Protein AF-A0AAE1D831-F1 (afdb_monomer_lite)

pLDDT: mean 83.82, std 13.06, range [39.62, 95.56]

Radius of gyration: 13.33 Å; chains: 1; bounding box: 35×36×27 Å

Sequence (88 aa):
MESLCVIISHPHGKYKHVTVGEMKGSTEEIFGLTKLYNADTCCGSSGAPVIFPRRRGDLKGWVPIMFAHSQGLENGLNRSAIGASRSY

Organism: NCBI:txid231223

Secondary structure (DSSP, 8-state):
--EEEEEEE--TTSPPEEEEEEEEEEEEETTEEEEEE-----TT-TT-EEEEEEEETTTTEEEEEEEEEEEE-TTS-EEEEEE-----

Foldseek 3Di:
DWWKKWWFFDAPPDDTDIWIWTFPDWDDDPWKIKTKIQTDDDPRQFQTKMWTWDDDVVDPGTDTDIFTWHDADPVNITMTMDGDDPDD

InterPro domains:
  IPR009003 Peptidase S1, PA clan [SSF50494] (4-67)

Structure (mmCIF, N/CA/C/O backbone):
data_AF-A0AAE1D831-F1
#
_entry.id   AF-A0AAE1D831-F1
#
loop_
_atom_site.group_PDB
_atom_site.id
_atom_site.type_symbol
_atom_site.label_atom_id
_atom_site.label_alt_id
_atom_site.label_comp_id
_atom_site.label_asym_id
_atom_site.label_entity_id
_atom_site.label_seq_id
_atom_site.pdbx_PDB_ins_code
_atom_site.Cartn_x
_atom_site.Cartn_y
_atom_site.Cartn_z
_atom_site.occupancy
_atom_site.B_iso_or_equiv
_atom_site.auth_seq_id
_atom_site.auth_comp_id
_atom_site.auth_asym_id
_atom_site.auth_atom_id
_atom_site.pdbx_PDB_model_num
ATOM 1 N N . MET A 1 1 ? 0.529 8.901 13.980 1.00 48.41 1 MET A N 1
ATOM 2 C CA . MET A 1 1 ? -0.846 8.418 13.739 1.00 48.41 1 MET A CA 1
ATOM 3 C C . MET A 1 1 ? -0.720 7.207 12.833 1.00 48.41 1 MET A C 1
ATOM 5 O O . MET A 1 1 ? -0.324 7.374 11.686 1.00 48.41 1 MET A O 1
ATOM 9 N N . GLU A 1 2 ? -0.929 6.005 13.360 1.00 56.69 2 GLU A N 1
ATOM 10 C CA . GLU A 1 2 ? -0.905 4.773 12.562 1.00 56.69 2 GLU A CA 1
ATOM 11 C C . GLU A 1 2 ? -2.107 4.807 11.614 1.00 56.69 2 GLU A C 1
ATOM 13 O O . GLU A 1 2 ? -3.247 4.941 12.055 1.00 56.69 2 GLU A O 1
ATOM 18 N N . SER A 1 3 ? -1.858 4.819 10.303 1.00 84.75 3 SER A N 1
ATOM 19 C CA . SER A 1 3 ? -2.929 4.887 9.305 1.00 84.75 3 SER A CA 1
ATOM 20 C C . SER A 1 3 ? -3.087 3.521 8.654 1.00 84.75 3 SER A C 1
ATOM 22 O O . SER A 1 3 ? -2.132 2.988 8.098 1.00 84.75 3 SER A O 1
ATOM 24 N N . LEU A 1 4 ? -4.291 2.959 8.733 1.00 91.81 4 LEU A N 1
ATOM 25 C CA . LEU A 1 4 ? -4.639 1.663 8.157 1.00 91.81 4 LEU A CA 1
ATOM 26 C C . LEU A 1 4 ? -4.425 1.656 6.634 1.00 91.81 4 LEU A C 1
ATOM 28 O O . LEU A 1 4 ? -4.730 2.634 5.948 1.00 91.81 4 LEU A O 1
ATOM 32 N N . CYS A 1 5 ? -3.940 0.536 6.110 1.00 94.00 5 CYS A N 1
ATOM 33 C CA . CYS A 1 5 ? -3.844 0.242 4.686 1.00 94.00 5 CYS A CA 1
ATOM 34 C C . CYS A 1 5 ? -4.559 -1.082 4.398 1.00 94.00 5 CYS A C 1
ATOM 36 O O . CYS A 1 5 ? -4.368 -2.056 5.121 1.00 94.00 5 CYS A O 1
ATOM 38 N N . VAL A 1 6 ? -5.369 -1.127 3.343 1.00 94.62 6 VAL A N 1
ATOM 39 C CA . VAL A 1 6 ? -6.058 -2.342 2.893 1.00 94.62 6 VAL A CA 1
ATOM 40 C C . VAL A 1 6 ? -5.787 -2.527 1.408 1.00 94.62 6 VAL A C 1
ATOM 42 O O . VAL A 1 6 ? -6.105 -1.639 0.625 1.00 94.62 6 VAL A O 1
ATOM 45 N N . ILE A 1 7 ? -5.241 -3.668 1.000 1.00 93.94 7 ILE A N 1
ATOM 46 C CA . ILE A 1 7 ? -5.085 -4.019 -0.415 1.00 93.94 7 ILE A CA 1
ATOM 47 C C . ILE A 1 7 ? -5.983 -5.204 -0.764 1.00 93.94 7 ILE A C 1
ATOM 49 O O . ILE A 1 7 ? -6.097 -6.169 -0.009 1.00 93.94 7 ILE A O 1
ATOM 53 N N . ILE A 1 8 ? -6.630 -5.123 -1.927 1.00 89.50 8 ILE A N 1
ATOM 54 C CA . ILE A 1 8 ? -7.477 -6.192 -2.465 1.00 89.50 8 ILE A CA 1
ATOM 55 C C . ILE A 1 8 ? -6.791 -6.743 -3.709 1.00 89.50 8 ILE A C 1
ATOM 57 O O . ILE A 1 8 ? -6.893 -6.155 -4.784 1.00 89.50 8 ILE A O 1
ATOM 61 N N . SER A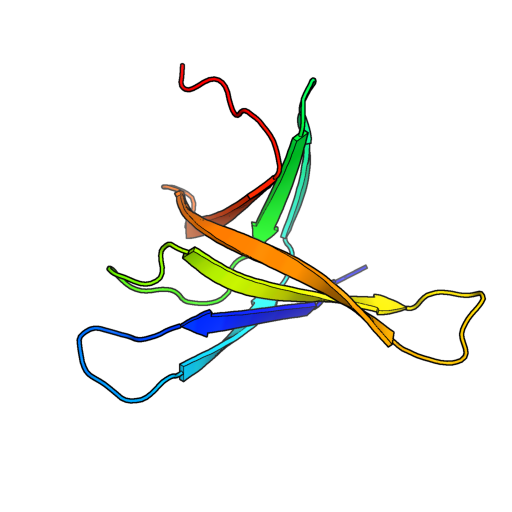 1 9 ? -6.082 -7.862 -3.584 1.00 86.94 9 SER A N 1
ATOM 62 C CA . SER A 1 9 ? -5.284 -8.412 -4.685 1.00 86.94 9 SER A CA 1
ATOM 63 C C . SER A 1 9 ? -5.646 -9.857 -5.024 1.00 86.94 9 SER A C 1
ATOM 65 O O . SER A 1 9 ? -6.409 -10.513 -4.314 1.00 86.94 9 SER A O 1
ATOM 67 N N . HIS A 1 10 ? -5.172 -10.335 -6.174 1.00 79.88 10 HIS A N 1
ATOM 68 C CA . HIS A 1 10 ? -5.479 -11.664 -6.697 1.00 79.88 10 HIS A CA 1
ATOM 69 C C . HIS A 1 10 ? -4.187 -12.482 -6.842 1.00 79.88 10 HIS A C 1
ATOM 71 O O . HIS A 1 10 ? -3.509 -12.373 -7.865 1.00 79.88 10 HIS A O 1
ATOM 77 N N . PRO A 1 11 ? -3.829 -13.293 -5.833 1.00 72.25 11 PRO A N 1
ATOM 78 C CA . PRO A 1 11 ? -2.647 -14.139 -5.911 1.00 72.25 11 PRO A CA 1
ATOM 79 C C . PRO A 1 11 ? -2.840 -15.268 -6.927 1.00 72.25 11 PRO A C 1
ATOM 81 O O . PRO A 1 11 ? -3.560 -16.219 -6.649 1.00 72.25 11 PRO A O 1
ATOM 84 N N . HIS A 1 12 ? -2.176 -15.185 -8.084 1.00 70.81 12 HIS A N 1
ATOM 85 C CA . HIS A 1 12 ? -1.939 -16.290 -9.033 1.00 70.81 12 HIS A CA 1
ATOM 86 C C . HIS A 1 12 ? -3.109 -17.275 -9.253 1.00 70.81 12 HIS A C 1
ATOM 88 O O . HIS A 1 12 ? -2.954 -18.480 -9.056 1.00 70.81 12 HIS A O 1
ATOM 94 N N . GLY A 1 13 ? -4.290 -16.789 -9.647 1.00 70.50 13 GLY A N 1
ATOM 95 C CA . GLY A 1 13 ? -5.438 -17.658 -9.944 1.00 70.50 13 GLY A CA 1
ATOM 96 C C . GLY A 1 13 ? -6.219 -18.145 -8.716 1.00 70.50 13 GLY A C 1
ATOM 97 O O . GLY A 1 13 ? -7.163 -18.918 -8.864 1.00 70.50 13 GLY A O 1
ATOM 98 N N . LYS A 1 14 ? -5.864 -17.703 -7.504 1.00 77.69 14 LYS A N 1
ATOM 99 C CA . LYS A 1 14 ? -6.633 -17.947 -6.269 1.00 77.69 14 LYS A CA 1
ATOM 100 C C . LYS A 1 14 ? -7.767 -16.937 -6.120 1.00 77.69 14 LYS A C 1
ATOM 102 O O . LYS A 1 14 ? -7.836 -15.955 -6.838 1.00 77.69 14 LYS A O 1
ATOM 107 N N . TYR A 1 15 ? -8.660 -17.111 -5.154 1.00 84.94 15 TYR A N 1
ATOM 108 C CA . TYR A 1 15 ? -9.670 -16.087 -4.871 1.00 84.94 15 TYR A CA 1
ATOM 109 C C . TYR A 1 15 ? -9.037 -14.725 -4.539 1.00 84.94 15 TYR A C 1
ATOM 111 O O . TYR A 1 15 ? -7.867 -14.634 -4.165 1.00 84.94 15 TYR A O 1
ATOM 119 N N . LYS A 1 16 ? -9.803 -13.640 -4.702 1.00 84.25 16 LYS A N 1
ATOM 120 C CA . LYS A 1 16 ? -9.348 -12.312 -4.268 1.00 84.25 16 LYS A CA 1
ATOM 121 C C . LYS A 1 16 ? -9.102 -12.343 -2.762 1.00 84.25 16 LYS A C 1
ATOM 123 O O . LYS A 1 16 ? -9.945 -12.828 -2.013 1.00 84.25 16 LYS A O 1
ATOM 128 N N . HIS A 1 17 ? -7.960 -11.825 -2.336 1.00 88.88 17 HIS A N 1
ATOM 129 C CA . HIS A 1 17 ? -7.581 -11.716 -0.937 1.00 88.88 17 HIS A CA 1
ATOM 130 C C . HIS A 1 17 ? -7.580 -10.250 -0.524 1.00 88.88 17 HIS A C 1
ATOM 132 O O . HIS A 1 17 ? -7.167 -9.373 -1.287 1.00 88.88 17 HIS A O 1
ATOM 138 N N . VAL A 1 18 ? -8.033 -10.009 0.701 1.00 92.44 18 VAL A N 1
ATOM 139 C CA . VAL A 1 18 ? -7.902 -8.722 1.372 1.00 92.44 18 VAL A CA 1
ATOM 140 C C . VAL A 1 18 ? -6.792 -8.872 2.394 1.00 92.44 18 VAL A C 1
ATOM 142 O O . VAL A 1 18 ? -6.908 -9.686 3.307 1.00 92.44 18 VAL A O 1
ATOM 145 N N . THR A 1 19 ? -5.720 -8.107 2.234 1.00 94.38 19 THR A N 1
ATOM 146 C CA . THR A 1 19 ? -4.660 -8.014 3.238 1.00 94.38 19 THR A CA 1
ATOM 147 C C . THR A 1 19 ? -4.658 -6.615 3.827 1.00 94.38 19 THR A C 1
ATOM 149 O O . THR A 1 19 ? -4.976 -5.619 3.168 1.00 94.38 19 THR A O 1
ATOM 152 N N . VAL A 1 20 ? -4.363 -6.558 5.118 1.00 95.56 20 VAL A N 1
ATOM 153 C CA . VAL A 1 20 ? -4.397 -5.338 5.915 1.00 95.56 20 VAL A CA 1
ATOM 154 C C . VAL A 1 20 ? -2.994 -5.090 6.433 1.00 95.56 20 VAL A C 1
ATOM 156 O O . VAL A 1 20 ? -2.303 -6.018 6.843 1.00 95.56 20 VAL A O 1
ATOM 159 N N . GLY A 1 21 ? -2.577 -3.837 6.408 1.00 94.81 21 GLY A N 1
ATOM 160 C CA . GLY A 1 21 ? -1.316 -3.405 6.973 1.00 94.81 21 GLY A CA 1
ATOM 161 C C . GLY A 1 21 ? -1.388 -1.951 7.390 1.00 94.81 21 GLY A C 1
ATOM 162 O O . GLY A 1 21 ? -2.457 -1.371 7.591 1.00 94.81 21 GLY A O 1
ATOM 163 N N . GLU A 1 22 ? -0.223 -1.342 7.479 1.00 94.94 22 GLU A N 1
ATOM 164 C CA . GLU A 1 22 ? -0.044 0.012 7.961 1.00 94.94 22 GLU A CA 1
ATOM 165 C C . GLU A 1 22 ? 0.605 0.862 6.881 1.00 94.94 22 GLU A C 1
ATOM 167 O O . GLU A 1 22 ? 1.546 0.445 6.203 1.00 94.94 22 GLU A O 1
ATOM 172 N N . MET A 1 23 ? 0.125 2.091 6.747 1.00 93.62 23 MET A N 1
ATOM 173 C CA . MET A 1 23 ? 0.829 3.138 6.029 1.00 93.62 23 MET A CA 1
ATOM 174 C C . MET A 1 23 ? 2.059 3.532 6.844 1.00 93.62 23 MET A C 1
ATOM 176 O O . MET A 1 23 ? 1.951 3.998 7.978 1.00 93.62 23 MET A O 1
ATOM 180 N N . LYS A 1 24 ? 3.233 3.354 6.246 1.00 94.12 24 LYS A N 1
ATOM 181 C CA . LYS A 1 24 ? 4.527 3.659 6.861 1.00 94.12 24 LYS A CA 1
ATOM 182 C C . LYS A 1 24 ? 5.045 5.042 6.493 1.00 94.12 24 LYS A C 1
ATOM 184 O O . LYS A 1 24 ? 5.878 5.589 7.204 1.00 94.12 24 LYS A O 1
ATOM 189 N N . GLY A 1 25 ? 4.535 5.633 5.416 1.00 90.75 25 GLY A N 1
ATOM 190 C CA . GLY A 1 25 ? 4.906 6.987 5.038 1.00 90.75 25 GLY A CA 1
ATOM 191 C C . GLY A 1 25 ? 4.237 7.463 3.762 1.00 90.75 25 GLY A C 1
ATOM 192 O O . GLY A 1 25 ? 3.530 6.722 3.072 1.00 90.75 25 GLY A O 1
ATOM 193 N N . SER A 1 26 ? 4.481 8.728 3.446 1.00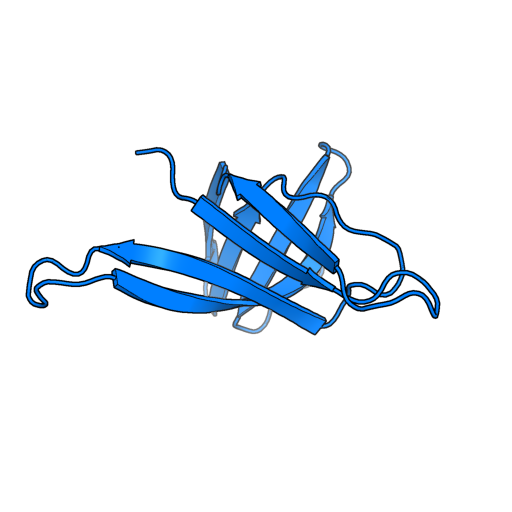 89.81 26 SER A N 1
ATOM 194 C CA . SER A 1 26 ? 4.126 9.296 2.158 1.00 89.81 26 SER A CA 1
ATOM 195 C C . SER A 1 26 ? 5.122 10.345 1.721 1.00 89.81 26 SER A C 1
ATOM 197 O O . SER A 1 26 ? 5.618 11.100 2.553 1.00 89.81 26 SER A O 1
ATOM 199 N N . THR A 1 27 ? 5.340 10.416 0.418 1.00 85.69 27 THR A N 1
ATOM 200 C CA . THR A 1 27 ? 6.241 11.378 -0.203 1.00 85.69 27 THR A CA 1
ATOM 201 C C . THR A 1 27 ? 5.472 12.111 -1.284 1.00 85.69 27 THR A C 1
ATOM 203 O O . THR A 1 27 ? 4.844 11.480 -2.136 1.00 85.69 27 THR A O 1
ATOM 206 N N . GLU A 1 28 ? 5.497 13.437 -1.228 1.00 81.62 28 GLU A N 1
ATOM 207 C CA . GLU A 1 28 ? 5.057 14.272 -2.339 1.00 81.62 28 GLU A CA 1
ATOM 208 C C . GLU A 1 28 ? 6.198 14.334 -3.355 1.00 81.62 28 GLU A C 1
ATOM 210 O O . GLU A 1 28 ? 7.332 14.680 -3.029 1.00 81.62 28 GLU A O 1
ATOM 215 N N . GLU A 1 29 ? 5.907 13.924 -4.581 1.00 74.06 29 GLU A N 1
ATOM 216 C CA . GLU A 1 29 ? 6.797 14.057 -5.725 1.00 74.06 29 GLU A CA 1
ATOM 217 C C . GLU A 1 29 ? 6.352 15.284 -6.534 1.00 74.06 29 GLU A C 1
ATOM 219 O O . GLU A 1 29 ? 5.184 15.665 -6.504 1.00 74.06 29 GLU A O 1
ATOM 224 N N . ILE A 1 30 ? 7.266 15.888 -7.302 1.00 70.38 30 ILE A N 1
ATOM 225 C CA . ILE A 1 30 ? 7.003 17.114 -8.090 1.00 70.38 30 ILE A CA 1
ATOM 226 C C . ILE A 1 30 ? 5.729 16.992 -8.951 1.00 70.38 30 ILE A C 1
ATOM 228 O O . ILE A 1 30 ? 5.027 17.977 -9.164 1.00 70.38 30 ILE A O 1
ATOM 232 N N . PHE A 1 31 ? 5.408 15.779 -9.412 1.00 69.25 31 PHE A N 1
ATOM 233 C CA . PHE A 1 31 ? 4.221 15.489 -10.215 1.00 69.25 31 PHE A CA 1
ATOM 234 C C . PHE A 1 31 ? 3.345 14.378 -9.631 1.00 69.25 31 PHE A C 1
ATOM 236 O O . PHE A 1 31 ? 2.621 13.733 -10.388 1.00 69.25 31 PHE A O 1
ATOM 243 N N . GLY A 1 32 ? 3.410 14.110 -8.322 1.00 76.75 32 GLY A N 1
ATOM 244 C CA . GLY A 1 32 ? 2.684 12.971 -7.774 1.00 76.75 32 GLY A CA 1
ATOM 245 C C . GLY A 1 32 ? 2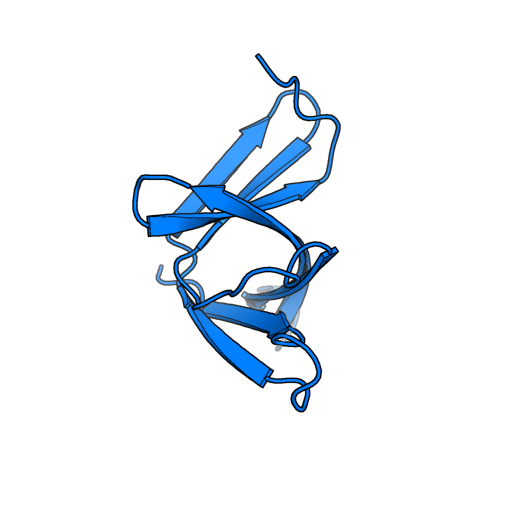.692 12.808 -6.262 1.00 76.75 32 GLY A C 1
ATOM 246 O O . GLY A 1 32 ? 3.284 13.575 -5.514 1.00 76.75 32 GLY A O 1
ATOM 247 N N . LEU A 1 33 ? 2.011 11.763 -5.809 1.00 86.31 33 LEU A N 1
ATOM 248 C CA . LEU A 1 33 ? 1.964 11.364 -4.408 1.00 86.31 33 LEU A CA 1
ATOM 249 C C . LEU A 1 33 ? 2.259 9.872 -4.309 1.00 86.31 33 LEU A C 1
ATOM 251 O O . LEU A 1 33 ? 1.537 9.047 -4.872 1.00 86.31 33 LEU A O 1
ATOM 255 N N . THR A 1 34 ? 3.300 9.546 -3.549 1.00 90.19 34 THR A N 1
ATOM 256 C CA . THR A 1 34 ? 3.678 8.178 -3.212 1.00 90.19 34 THR A CA 1
ATOM 257 C C . THR A 1 34 ? 3.226 7.845 -1.788 1.00 90.19 34 THR A C 1
ATOM 259 O O . THR A 1 34 ? 3.431 8.619 -0.850 1.00 90.19 34 THR A O 1
ATOM 262 N N . LYS A 1 35 ? 2.616 6.671 -1.610 1.00 92.62 35 LYS A N 1
ATOM 263 C CA . LYS A 1 35 ? 2.282 6.057 -0.319 1.00 92.62 35 LYS A CA 1
ATOM 264 C C . LYS A 1 35 ? 3.091 4.780 -0.126 1.00 92.62 35 LYS A C 1
ATOM 266 O O . LYS A 1 35 ? 3.153 3.953 -1.035 1.00 92.62 35 LYS A O 1
ATOM 271 N N . LEU A 1 36 ? 3.661 4.622 1.066 1.00 94.06 36 LEU A N 1
ATOM 272 C CA . LEU A 1 36 ? 4.406 3.437 1.487 1.00 94.06 36 LEU A CA 1
ATOM 273 C C . LEU A 1 36 ? 3.619 2.673 2.550 1.00 94.06 36 LEU A C 1
ATOM 275 O O . LEU A 1 3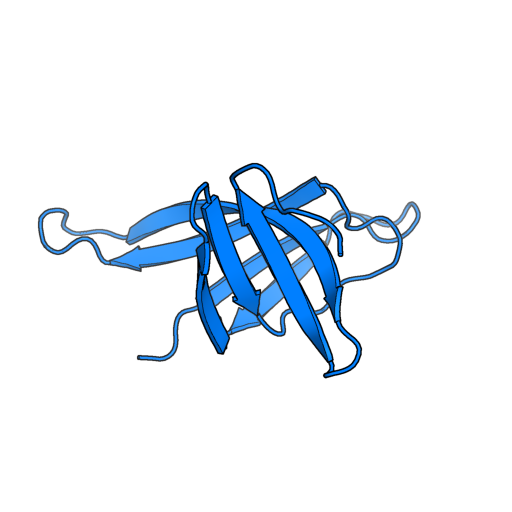6 ? 3.066 3.288 3.465 1.00 94.06 36 LEU A O 1
ATOM 279 N N . TYR A 1 37 ? 3.564 1.349 2.444 1.00 94.94 37 TYR A N 1
ATOM 280 C CA . TYR A 1 37 ? 2.820 0.484 3.366 1.00 94.94 37 TYR A CA 1
ATOM 281 C C . TYR A 1 37 ? 3.415 -0.920 3.436 1.00 94.94 37 TYR A C 1
ATOM 283 O O . TYR A 1 37 ? 4.171 -1.306 2.558 1.00 94.94 37 TYR A O 1
ATOM 291 N N . ASN A 1 38 ? 3.072 -1.695 4.461 1.00 95.50 38 ASN A N 1
ATOM 292 C CA . ASN A 1 38 ? 3.619 -3.042 4.682 1.00 95.50 38 ASN A CA 1
ATOM 293 C 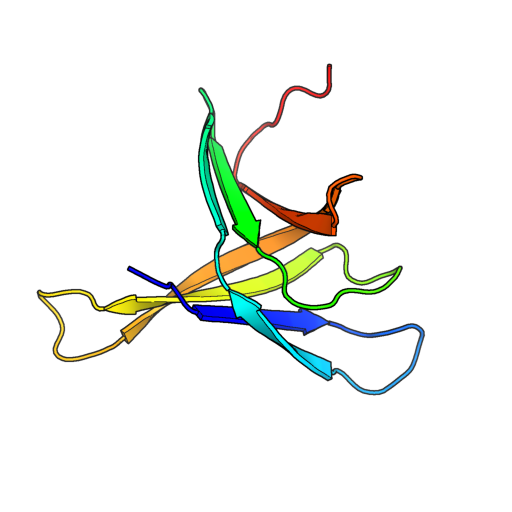C . ASN A 1 38 ? 2.578 -4.172 4.564 1.00 95.50 38 ASN A C 1
ATOM 295 O O . ASN A 1 38 ? 2.850 -5.279 5.009 1.00 95.50 38 ASN A O 1
ATOM 299 N N . ALA A 1 39 ? 1.386 -3.906 4.021 1.00 94.69 39 ALA A N 1
ATOM 300 C CA . ALA A 1 39 ? 0.400 -4.963 3.781 1.00 94.69 39 ALA A CA 1
ATOM 301 C C . ALA A 1 39 ? 0.967 -6.000 2.799 1.00 94.69 39 ALA A C 1
ATOM 303 O O . ALA A 1 39 ? 1.531 -5.602 1.779 1.00 94.69 39 ALA A O 1
ATOM 304 N N . ASP A 1 40 ? 0.790 -7.291 3.087 1.00 92.12 40 ASP A N 1
ATOM 305 C CA . ASP A 1 40 ? 1.315 -8.373 2.250 1.00 92.12 40 ASP A CA 1
ATOM 306 C C . ASP A 1 40 ? 0.774 -8.300 0.818 1.00 92.12 40 ASP A C 1
ATOM 308 O O . ASP A 1 40 ? -0.428 -8.124 0.584 1.00 92.12 40 ASP A O 1
ATOM 312 N N . THR A 1 41 ? 1.675 -8.482 -0.144 1.00 90.06 41 THR A N 1
ATOM 313 C CA . THR A 1 41 ? 1.387 -8.539 -1.580 1.00 90.06 41 THR A CA 1
ATOM 314 C C . THR A 1 41 ? 2.022 -9.787 -2.187 1.00 90.06 41 THR A C 1
ATOM 316 O O . THR A 1 41 ? 2.758 -10.524 -1.532 1.00 90.06 41 THR A O 1
ATOM 319 N N . CYS A 1 42 ? 1.710 -10.067 -3.447 1.00 85.19 42 CYS A N 1
ATOM 320 C CA . CYS A 1 42 ? 2.300 -11.179 -4.182 1.00 85.19 42 CYS A CA 1
ATOM 321 C C . CYS A 1 42 ? 2.578 -10.767 -5.629 1.00 85.19 42 CYS A C 1
ATOM 323 O O . CYS A 1 42 ? 2.107 -9.725 -6.100 1.00 85.19 42 CYS A O 1
ATOM 325 N N . CYS A 1 43 ? 3.323 -11.590 -6.365 1.00 81.06 43 CYS A N 1
ATOM 326 C CA . CYS A 1 43 ? 3.489 -11.371 -7.795 1.00 81.06 43 CYS A CA 1
ATOM 327 C C . CYS A 1 43 ? 2.106 -11.377 -8.481 1.00 81.06 43 CYS A C 1
ATOM 329 O O . CYS A 1 43 ? 1.261 -12.232 -8.229 1.00 81.06 43 CYS A O 1
ATOM 331 N N . GLY A 1 44 ? 1.853 -10.379 -9.329 1.00 79.38 44 GLY A N 1
ATOM 332 C CA . GLY A 1 44 ? 0.536 -10.167 -9.943 1.00 79.38 44 GLY A CA 1
ATOM 333 C C . GLY A 1 44 ? -0.415 -9.254 -9.158 1.00 79.38 44 GLY A C 1
ATOM 334 O O . GLY A 1 44 ? -1.493 -8.952 -9.658 1.00 79.38 44 GLY A O 1
ATOM 335 N N . SER A 1 45 ? -0.023 -8.735 -7.987 1.00 87.62 45 SER A N 1
ATOM 336 C CA . SER A 1 45 ? -0.798 -7.702 -7.276 1.00 87.62 45 SER A CA 1
ATOM 337 C C . SER A 1 45 ? -0.686 -6.300 -7.901 1.00 87.62 45 SER A C 1
ATOM 339 O O . SER A 1 45 ? -1.327 -5.374 -7.408 1.00 87.62 45 SER A O 1
ATOM 341 N N . SER A 1 46 ? 0.124 -6.096 -8.948 1.00 89.06 46 SER A N 1
ATOM 342 C CA . SER A 1 46 ? 0.273 -4.782 -9.600 1.00 89.06 46 SER A CA 1
ATOM 343 C C . SER A 1 46 ? -1.065 -4.290 -10.162 1.00 89.06 46 SER A C 1
ATOM 345 O O . SER A 1 46 ? -1.834 -5.061 -10.733 1.00 89.06 46 SER A O 1
ATOM 347 N N . GLY A 1 47 ? -1.378 -3.014 -9.943 1.00 89.44 47 GLY A N 1
ATOM 348 C CA . GLY A 1 47 ? -2.668 -2.414 -10.283 1.00 89.44 47 GLY A CA 1
ATOM 349 C C . GLY A 1 47 ? -3.795 -2.690 -9.279 1.00 89.44 47 GLY A C 1
ATOM 350 O O . GLY A 1 47 ? -4.858 -2.080 -9.391 1.00 89.44 47 GLY A O 1
ATOM 351 N N . ALA A 1 48 ? -3.595 -3.561 -8.281 1.00 91.81 48 ALA A N 1
ATOM 352 C CA . ALA A 1 48 ? -4.607 -3.836 -7.261 1.00 91.81 48 ALA A CA 1
ATOM 353 C C . ALA A 1 48 ? -4.958 -2.569 -6.457 1.00 91.81 48 ALA A C 1
ATOM 355 O O . ALA A 1 48 ? -4.060 -1.785 -6.136 1.00 91.81 48 ALA A O 1
ATOM 356 N N . PRO A 1 49 ? -6.234 -2.356 -6.090 1.00 93.31 49 PRO A N 1
ATOM 357 C CA . PRO A 1 49 ? -6.627 -1.204 -5.295 1.00 93.31 49 PRO A CA 1
ATOM 358 C C . PRO A 1 49 ? -6.069 -1.298 -3.873 1.00 93.31 49 PRO A C 1
ATOM 360 O O . PRO A 1 49 ? -6.183 -2.327 -3.203 1.00 93.31 49 PRO A O 1
ATOM 363 N N . VAL A 1 50 ? -5.520 -0.177 -3.418 1.00 94.75 50 VAL A N 1
ATOM 364 C CA . VAL A 1 50 ? -5.000 0.051 -2.072 1.00 94.75 50 VAL A CA 1
ATOM 365 C C . VAL A 1 50 ? -5.787 1.194 -1.453 1.00 94.75 50 VAL A C 1
ATOM 367 O O . VAL A 1 50 ? -5.835 2.296 -1.999 1.00 94.75 50 VAL A O 1
ATOM 370 N N . ILE A 1 51 ? -6.427 0.923 -0.324 1.00 94.31 51 ILE A N 1
ATOM 371 C CA . ILE A 1 51 ? -7.338 1.823 0.368 1.00 94.31 51 ILE A CA 1
ATOM 372 C C . ILE A 1 51 ? -6.675 2.285 1.659 1.00 94.31 51 ILE A C 1
ATOM 374 O O . ILE A 1 51 ? -6.272 1.477 2.494 1.00 94.31 51 ILE A O 1
ATOM 378 N N . PHE A 1 52 ? -6.636 3.598 1.843 1.00 92.56 52 PHE A N 1
ATOM 379 C CA . PHE A 1 52 ? -6.205 4.254 3.068 1.00 92.56 52 PHE A CA 1
ATOM 380 C C . PHE A 1 52 ? -7.399 4.997 3.672 1.00 92.56 52 PHE A C 1
ATOM 382 O O . PHE A 1 52 ? -7.724 6.107 3.231 1.00 92.56 52 PHE A O 1
ATOM 389 N N . PRO A 1 53 ? -8.101 4.401 4.651 1.00 91.06 53 PRO A N 1
ATOM 390 C CA . PRO A 1 53 ? -9.185 5.078 5.342 1.00 91.06 53 PRO A CA 1
ATOM 391 C C . PRO A 1 53 ? -8.650 6.304 6.079 1.00 91.06 53 PRO A C 1
ATOM 393 O O . PRO A 1 53 ? -7.775 6.204 6.939 1.00 91.06 53 PRO A O 1
ATOM 396 N N . ARG A 1 54 ? -9.196 7.477 5.762 1.00 86.81 54 ARG A N 1
ATOM 397 C CA . ARG A 1 54 ? -8.865 8.728 6.443 1.00 86.81 54 ARG A CA 1
ATOM 398 C C . ARG A 1 54 ? -10.109 9.289 7.109 1.00 86.81 54 ARG A C 1
ATOM 400 O O . ARG A 1 54 ? -11.159 9.408 6.481 1.00 86.81 54 ARG A O 1
ATOM 407 N N . ARG A 1 55 ? -9.990 9.689 8.373 1.00 82.81 55 ARG A N 1
ATOM 408 C CA . ARG A 1 55 ? -11.038 10.466 9.037 1.00 82.81 55 ARG A CA 1
ATOM 409 C C . ARG A 1 55 ? -11.021 11.887 8.475 1.00 82.81 55 ARG A C 1
ATOM 411 O O . ARG A 1 55 ? -9.984 12.552 8.507 1.00 82.81 55 ARG A O 1
ATOM 418 N N . ARG A 1 56 ? -12.151 12.349 7.948 1.00 76.31 56 ARG A N 1
ATOM 419 C CA . ARG A 1 56 ? -12.320 13.729 7.473 1.00 76.31 56 ARG A CA 1
ATOM 420 C C . ARG A 1 56 ? -13.070 14.493 8.557 1.00 76.31 56 ARG A C 1
ATOM 422 O O . ARG A 1 56 ? -14.165 14.090 8.901 1.00 76.31 56 ARG A O 1
ATOM 429 N N . GLY A 1 57 ? -12.472 15.517 9.167 1.00 74.88 57 GLY A N 1
ATOM 430 C CA . GLY A 1 57 ? -13.066 16.185 10.341 1.00 74.88 57 GLY A CA 1
ATOM 431 C C . GLY A 1 57 ? -14.408 16.881 10.066 1.00 74.88 57 GLY A C 1
ATOM 432 O O . GLY A 1 57 ? -15.210 17.047 10.978 1.00 74.88 57 GLY A O 1
ATOM 433 N N . ASP A 1 58 ? -14.654 17.236 8.807 1.00 80.50 58 ASP A N 1
ATOM 434 C CA . ASP A 1 58 ? -15.877 17.841 8.270 1.00 80.50 58 ASP A CA 1
ATOM 435 C C . ASP A 1 58 ? -17.001 16.826 8.000 1.00 80.50 58 ASP A C 1
ATOM 437 O O . ASP A 1 58 ? -18.165 17.206 7.893 1.00 80.50 58 ASP A O 1
ATOM 441 N N . LEU A 1 59 ? -16.681 15.533 7.925 1.00 71.94 59 LEU A N 1
ATOM 442 C CA . LEU A 1 59 ? -17.654 14.458 7.766 1.00 71.94 59 LEU A CA 1
ATOM 443 C C . LEU A 1 59 ? -17.665 13.604 9.038 1.00 71.94 59 LEU A C 1
ATOM 445 O O . LEU A 1 59 ? -16.625 13.209 9.557 1.00 71.94 59 LEU A O 1
ATOM 449 N N . LYS A 1 60 ? -18.841 13.235 9.553 1.00 76.69 60 LYS A N 1
ATOM 450 C CA . LYS A 1 60 ? -18.943 12.248 10.647 1.00 76.69 60 LYS A CA 1
ATOM 451 C C . LYS A 1 60 ? -18.644 10.822 10.136 1.00 76.69 60 LYS A C 1
ATOM 453 O O . LYS A 1 60 ? -19.461 9.927 10.306 1.00 76.69 60 LYS A O 1
ATOM 458 N N . GLY A 1 61 ? -17.506 10.604 9.471 1.00 82.12 61 GLY A N 1
ATOM 459 C CA . GLY A 1 61 ? -17.179 9.333 8.830 1.00 82.12 61 GLY A CA 1
ATOM 460 C C . GLY A 1 61 ? -15.751 9.213 8.293 1.00 82.12 61 GLY A C 1
ATOM 461 O O . GLY A 1 61 ? -14.915 10.112 8.418 1.00 82.12 61 GLY A O 1
ATOM 462 N N . TRP A 1 62 ? -15.486 8.052 7.699 1.00 85.25 62 TRP A N 1
ATOM 463 C CA . TRP A 1 62 ? -14.229 7.714 7.039 1.00 85.25 62 TRP A CA 1
ATOM 464 C C . TRP A 1 62 ? -14.373 7.890 5.532 1.00 85.25 62 TRP A C 1
ATOM 466 O O . TRP A 1 62 ? -15.368 7.465 4.951 1.00 85.25 62 TRP A O 1
ATOM 476 N N . VAL A 1 63 ? -13.366 8.486 4.899 1.00 87.38 63 VAL A N 1
ATOM 477 C CA . VAL A 1 63 ? -13.268 8.556 3.440 1.00 87.38 63 VAL A CA 1
ATOM 478 C C . VAL A 1 63 ? -12.172 7.604 2.957 1.00 87.38 63 VAL A C 1
ATOM 480 O O . VAL A 1 63 ? -11.062 7.635 3.501 1.00 87.38 63 VAL A O 1
ATOM 483 N N . PRO A 1 64 ? -12.448 6.741 1.963 1.00 89.38 64 PRO A N 1
ATOM 484 C CA . PRO A 1 64 ? -11.429 5.876 1.392 1.00 89.38 64 PRO A CA 1
ATOM 485 C C . PRO A 1 64 ? -10.569 6.685 0.420 1.00 89.38 64 PRO A C 1
ATOM 487 O O . PRO A 1 64 ? -11.049 7.127 -0.622 1.00 89.38 64 PRO A O 1
ATOM 490 N N . ILE A 1 65 ? -9.287 6.872 0.735 1.00 89.31 65 ILE A N 1
ATOM 491 C CA . ILE A 1 65 ? -8.328 7.356 -0.261 1.00 89.31 65 ILE A CA 1
ATOM 492 C C . ILE A 1 65 ? -7.775 6.136 -0.990 1.00 89.31 65 ILE A C 1
ATOM 494 O O . ILE A 1 65 ? -7.191 5.261 -0.355 1.00 89.31 65 ILE A O 1
ATOM 498 N N . MET A 1 66 ? -7.973 6.069 -2.305 1.00 90.75 66 MET A N 1
ATOM 499 C CA . MET A 1 66 ? -7.596 4.910 -3.112 1.00 90.75 66 MET A CA 1
ATOM 500 C C . MET A 1 66 ? -6.398 5.211 -4.009 1.00 90.75 66 MET A C 1
ATOM 502 O O . MET A 1 66 ? -6.343 6.258 -4.648 1.00 90.75 66 MET A O 1
ATOM 506 N N . PHE A 1 67 ? -5.470 4.262 -4.084 1.00 92.00 67 PHE A N 1
ATOM 507 C CA . PHE A 1 67 ? -4.374 4.232 -5.050 1.00 92.00 67 PHE A CA 1
ATOM 508 C C . PHE A 1 67 ? -4.262 2.832 -5.666 1.00 92.00 67 PHE A C 1
ATOM 510 O O . PHE A 1 67 ? -4.898 1.891 -5.194 1.00 92.00 67 PHE A O 1
ATOM 517 N N . ALA A 1 68 ? -3.427 2.676 -6.691 1.00 92.25 68 ALA A N 1
ATOM 518 C CA . ALA A 1 68 ? -3.041 1.368 -7.211 1.00 92.25 68 ALA A CA 1
ATOM 519 C C . ALA A 1 68 ? -1.737 0.886 -6.560 1.00 92.25 68 ALA A C 1
ATOM 521 O O . ALA A 1 68 ? -0.817 1.677 -6.330 1.00 92.25 68 ALA A O 1
ATOM 522 N N . HIS A 1 69 ? -1.629 -0.406 -6.258 1.00 92.50 69 HIS A N 1
ATOM 523 C CA . HIS A 1 69 ? -0.354 -1.029 -5.915 1.00 92.50 69 HIS A CA 1
ATOM 524 C C . HIS A 1 69 ? 0.566 -1.006 -7.137 1.00 92.50 69 HIS A C 1
ATOM 526 O O . HIS A 1 69 ? 0.162 -1.417 -8.222 1.00 92.50 69 HIS A O 1
ATOM 532 N N . SER A 1 70 ? 1.796 -0.525 -6.960 1.00 91.38 70 SER A N 1
ATOM 533 C CA . SER A 1 70 ? 2.776 -0.410 -8.040 1.00 91.38 70 SER A CA 1
ATOM 534 C C . SER A 1 70 ? 3.842 -1.496 -7.933 1.00 91.38 70 SER A C 1
ATOM 536 O O . SER A 1 70 ? 3.982 -2.305 -8.847 1.00 91.38 70 SER A O 1
ATOM 538 N N . GLN A 1 71 ? 4.585 -1.511 -6.820 1.00 89.94 71 GLN A N 1
ATOM 539 C CA . GLN A 1 71 ? 5.747 -2.383 -6.623 1.00 89.94 71 GLN A CA 1
ATOM 540 C C . GLN A 1 71 ? 6.020 -2.659 -5.139 1.00 89.94 71 GLN A C 1
ATOM 542 O O . GLN A 1 71 ? 5.689 -1.834 -4.281 1.00 89.94 71 GLN A O 1
ATOM 547 N N . GLY A 1 72 ? 6.678 -3.784 -4.862 1.00 91.00 72 GLY A N 1
ATOM 548 C CA . GLY A 1 72 ? 7.417 -4.014 -3.620 1.00 91.00 72 GLY A CA 1
ATOM 549 C C . GLY A 1 72 ? 8.809 -3.374 -3.682 1.00 91.00 72 GLY A C 1
ATOM 550 O O . GLY A 1 72 ? 9.370 -3.193 -4.763 1.00 91.00 72 GLY A O 1
ATOM 551 N N . LEU A 1 73 ? 9.348 -2.998 -2.530 1.00 90.38 73 LEU A N 1
ATOM 552 C CA . LEU A 1 73 ? 10.664 -2.392 -2.340 1.00 90.38 73 LEU A CA 1
ATOM 553 C C . LEU A 1 73 ?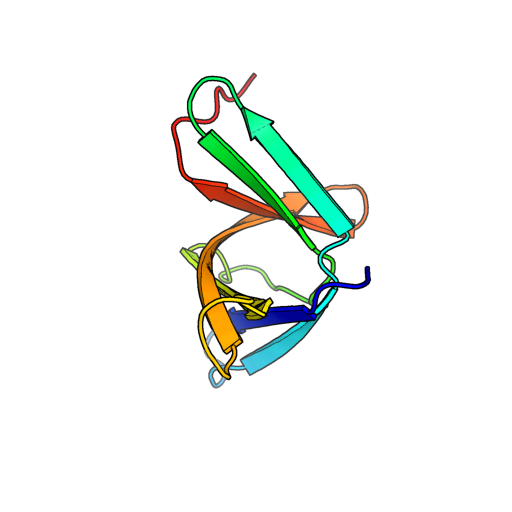 11.566 -3.360 -1.562 1.00 90.38 73 LEU A C 1
ATOM 555 O O . LEU A 1 73 ? 11.082 -4.165 -0.768 1.00 90.38 73 LEU A O 1
ATOM 559 N N . GLU A 1 74 ? 12.884 -3.245 -1.735 1.00 89.75 74 GLU A N 1
ATOM 560 C CA . GLU A 1 74 ? 13.870 -4.125 -1.077 1.00 89.75 74 GLU A CA 1
ATOM 561 C C . GLU A 1 74 ? 13.816 -4.067 0.457 1.00 89.75 74 GLU A C 1
ATOM 563 O O . GLU A 1 74 ? 14.160 -5.030 1.135 1.00 89.75 74 GLU A O 1
ATOM 568 N N . ASN A 1 75 ? 13.325 -2.960 1.020 1.00 89.75 75 ASN A N 1
ATOM 569 C CA . ASN A 1 75 ? 13.165 -2.777 2.464 1.00 89.75 75 ASN A CA 1
ATOM 570 C C . ASN A 1 75 ? 11.891 -3.428 3.044 1.00 89.75 75 ASN A C 1
ATOM 572 O O . ASN A 1 75 ? 11.523 -3.135 4.181 1.00 89.75 75 ASN A O 1
ATOM 576 N N . GLY A 1 76 ? 11.192 -4.265 2.271 1.00 90.06 76 GLY A N 1
ATOM 577 C CA . GLY A 1 76 ? 9.971 -4.954 2.697 1.00 90.06 76 GLY A CA 1
ATOM 578 C C . GLY A 1 76 ? 8.711 -4.083 2.689 1.00 90.06 76 GLY A C 1
ATOM 579 O O . GLY A 1 76 ? 7.664 -4.521 3.162 1.00 90.06 76 GLY A O 1
ATOM 580 N N . LEU A 1 77 ? 8.781 -2.855 2.164 1.00 94.19 77 LEU A N 1
ATOM 581 C CA . LEU A 1 77 ? 7.610 -2.002 1.967 1.00 94.19 77 LEU A CA 1
ATOM 582 C C . LEU A 1 77 ? 7.052 -2.138 0.553 1.00 94.19 77 LEU A C 1
ATOM 584 O O . LEU A 1 77 ? 7.749 -2.450 -0.401 1.00 94.19 77 LEU A O 1
ATOM 588 N N . ASN A 1 78 ? 5.780 -1.816 0.412 1.00 94.50 78 ASN A N 1
ATOM 589 C CA . ASN A 1 78 ? 5.074 -1.682 -0.846 1.00 94.50 78 ASN A CA 1
ATOM 590 C C . ASN A 1 78 ? 4.821 -0.206 -1.154 1.00 94.50 78 ASN A C 1
ATOM 592 O O . ASN A 1 78 ? 4.679 0.622 -0.250 1.00 94.50 78 ASN A O 1
ATOM 596 N N . ARG A 1 79 ? 4.736 0.112 -2.447 1.00 92.88 79 ARG A N 1
ATOM 597 C CA . ARG A 1 79 ? 4.512 1.460 -2.971 1.00 92.88 79 ARG A CA 1
ATOM 598 C C . ARG A 1 79 ? 3.220 1.538 -3.768 1.00 92.88 79 ARG A C 1
ATOM 600 O O . ARG A 1 79 ? 2.936 0.698 -4.621 1.00 92.88 79 ARG A O 1
ATOM 607 N N . SER A 1 80 ? 2.506 2.633 -3.556 1.00 92.12 80 SER A N 1
ATOM 608 C CA . SER A 1 80 ? 1.475 3.137 -4.457 1.00 92.12 80 SER A CA 1
ATOM 609 C C . SER A 1 80 ? 1.824 4.551 -4.885 1.00 92.12 80 SER A C 1
ATOM 611 O O . SER A 1 80 ? 2.190 5.358 -4.037 1.00 92.12 80 SER A O 1
ATOM 613 N N . ALA A 1 81 ? 1.710 4.851 -6.175 1.00 85.25 81 ALA A N 1
ATOM 614 C CA . ALA A 1 81 ? 2.005 6.170 -6.720 1.00 85.25 81 ALA A CA 1
ATOM 615 C C . ALA A 1 81 ? 0.854 6.643 -7.610 1.00 85.25 81 ALA A C 1
ATOM 617 O O . ALA A 1 81 ? 0.258 5.852 -8.341 1.00 85.25 81 ALA A O 1
ATOM 618 N N . ILE A 1 82 ? 0.543 7.933 -7.536 1.00 74.31 82 ILE A N 1
ATOM 619 C CA . ILE A 1 82 ? -0.284 8.634 -8.520 1.00 74.31 82 ILE A CA 1
ATOM 620 C C . ILE A 1 82 ? 0.554 9.778 -9.088 1.00 74.31 82 ILE A C 1
ATOM 622 O O . ILE A 1 82 ? 1.134 10.532 -8.309 1.00 74.31 82 ILE A O 1
ATOM 626 N N . GLY A 1 83 ? 0.650 9.883 -10.415 1.00 65.00 83 GLY A N 1
ATOM 627 C CA . GLY A 1 83 ? 1.517 10.858 -11.089 1.00 65.00 83 GLY A CA 1
ATOM 628 C C . GLY A 1 83 ? 2.727 10.242 -11.799 1.00 65.00 83 GLY A C 1
ATOM 629 O O . GLY A 1 83 ? 3.026 9.062 -11.628 1.00 65.00 83 GLY A O 1
ATOM 630 N N . ALA A 1 84 ? 3.404 11.028 -12.641 1.00 52.34 84 ALA A N 1
ATOM 631 C CA . ALA A 1 84 ? 4.560 10.565 -13.407 1.00 52.34 84 ALA A CA 1
ATOM 632 C C . ALA A 1 84 ? 5.780 10.414 -12.486 1.00 52.34 84 ALA A C 1
ATOM 634 O O . ALA A 1 84 ? 6.485 11.385 -12.213 1.00 52.34 84 ALA A O 1
ATOM 635 N N . SER A 1 85 ? 6.044 9.199 -12.009 1.00 49.34 85 SER A N 1
ATOM 636 C CA . SER A 1 85 ? 7.309 8.900 -11.345 1.00 49.34 85 SER A CA 1
ATOM 637 C C . SER A 1 85 ? 8.425 8.887 -12.392 1.00 49.34 85 SER A C 1
ATOM 639 O O . SER A 1 85 ? 8.377 8.076 -13.318 1.00 49.34 85 SER A O 1
ATOM 641 N N . ARG A 1 86 ? 9.440 9.751 -12.263 1.00 43.88 86 ARG A N 1
ATOM 642 C CA . ARG A 1 86 ? 10.695 9.559 -13.007 1.00 43.88 86 ARG A CA 1
ATOM 643 C C . ARG A 1 86 ? 11.362 8.293 -12.476 1.00 43.88 86 ARG A C 1
ATOM 645 O O . ARG A 1 86 ? 11.823 8.274 -11.339 1.00 43.88 86 ARG A O 1
ATOM 652 N N . SER A 1 87 ? 11.386 7.248 -13.292 1.00 41.81 87 SER A N 1
ATOM 653 C CA . SER A 1 87 ? 12.315 6.134 -13.124 1.00 41.81 87 SER A CA 1
ATOM 654 C C . SER A 1 87 ? 13.725 6.684 -13.364 1.00 41.81 87 SER A C 1
ATOM 656 O O . SER A 1 87 ? 14.005 7.134 -14.475 1.00 41.81 87 SER A O 1
ATOM 658 N N . TYR A 1 88 ? 14.553 6.743 -12.319 1.00 39.62 88 TYR A N 1
ATOM 659 C CA . TYR A 1 88 ? 16.003 6.928 -12.446 1.00 39.62 88 TYR A CA 1
ATOM 660 C C . TYR A 1 88 ? 16.674 5.560 -12.465 1.00 39.62 88 TYR A C 1
ATOM 662 O O . TYR A 1 88 ? 16.175 4.673 -11.734 1.00 39.62 88 TYR A O 1
#